Protein AF-A0A948RIC6-F1 (afdb_monomer_lite)

Secondary structure (DSSP, 8-state):
--HHHHHHHHHHTS-HHHHHHHHHHHHHHHHHHHHHHHHHH-TT--HHHHHHHHHHHHH-TTS-S-----

pLDDT: mean 89.16, std 13.46, range [48.03, 98.12]

Radius of gyration: 16.63 Å; chains: 1; bounding box: 36×28×44 Å

Sequence (70 aa):
MNTEEKYIEIMRRKSGEERLKIAMELRGLSLKMAEENIKNQNPNISSEDLKARLQERIYGFSFPFKTRNK

Structure (mmCIF, N/CA/C/O backbone):
data_AF-A0A948RIC6-F1
#
_entry.id   AF-A0A948RIC6-F1
#
loop_
_atom_site.group_PDB
_atom_site.id
_atom_site.type_symbol
_atom_site.label_atom_id
_atom_site.label_alt_id
_atom_site.label_comp_id
_atom_site.label_asym_id
_atom_site.label_entity_id
_atom_site.label_seq_id
_atom_site.pdbx_PDB_ins_code
_atom_site.Cartn_x
_atom_site.Cartn_y
_atom_site.Cartn_z
_atom_site.occupancy
_atom_site.B_iso_or_equiv
_atom_site.auth_seq_id
_atom_site.auth_comp_id
_atom_site.auth_asym_id
_atom_site.auth_atom_id
_atom_site.pdbx_PDB_model_num
ATOM 1 N N . MET A 1 1 ? -23.005 -16.038 10.377 1.00 71.00 1 MET A N 1
ATOM 2 C CA . MET A 1 1 ? -22.257 -14.791 10.151 1.00 71.00 1 MET A CA 1
ATOM 3 C C . MET A 1 1 ? -21.060 -15.086 9.261 1.00 71.00 1 MET A C 1
ATOM 5 O O . MET A 1 1 ? -20.212 -15.889 9.657 1.00 71.00 1 MET A O 1
ATOM 9 N N . ASN A 1 2 ? -21.039 -14.523 8.055 1.00 92.56 2 ASN A N 1
ATOM 10 C CA . ASN A 1 2 ? -19.951 -14.695 7.091 1.00 92.56 2 ASN A CA 1
ATOM 11 C C . ASN A 1 2 ? -18.703 -13.882 7.514 1.00 92.56 2 ASN A C 1
ATOM 13 O O . ASN A 1 2 ? -18.725 -13.134 8.496 1.00 92.56 2 ASN A O 1
ATOM 17 N N . THR A 1 3 ? -17.578 -14.080 6.825 1.00 92.62 3 THR A N 1
ATOM 18 C CA . THR A 1 3 ? -16.303 -13.426 7.174 1.00 92.62 3 THR A CA 1
ATOM 19 C C . THR A 1 3 ? -16.372 -11.901 7.052 1.00 92.62 3 THR A C 1
ATOM 21 O O . THR A 1 3 ? -15.771 -11.197 7.860 1.00 92.62 3 THR A O 1
ATOM 24 N N . GLU A 1 4 ? -17.134 -11.390 6.086 1.00 93.12 4 GLU A N 1
ATOM 25 C CA . GLU A 1 4 ? -17.319 -9.954 5.868 1.00 93.12 4 GLU A CA 1
ATOM 26 C C . GLU A 1 4 ? -18.111 -9.306 7.012 1.00 93.12 4 GLU A C 1
ATOM 28 O O . GLU A 1 4 ? -17.678 -8.312 7.591 1.00 93.12 4 GLU A O 1
ATOM 33 N N . GLU A 1 5 ? -19.219 -9.918 7.419 1.00 95.50 5 GLU A N 1
ATOM 34 C CA . GLU A 1 5 ? -20.045 -9.479 8.544 1.00 95.50 5 GLU A CA 1
ATOM 35 C C . GLU A 1 5 ? -19.237 -9.450 9.851 1.00 95.50 5 GLU A C 1
ATOM 37 O O . GLU A 1 5 ? -19.292 -8.464 10.590 1.00 95.50 5 GLU A O 1
ATOM 42 N N . LYS A 1 6 ? -18.414 -10.482 10.099 1.00 95.31 6 LYS A N 1
ATOM 43 C CA . LYS A 1 6 ? -17.484 -10.525 11.243 1.00 95.31 6 LYS A CA 1
ATOM 44 C C . LYS A 1 6 ? -16.487 -9.368 11.212 1.00 95.31 6 LYS A C 1
ATOM 46 O O . LYS A 1 6 ? -16.233 -8.743 12.240 1.00 95.31 6 LYS A O 1
ATOM 51 N N . TYR A 1 7 ? -15.913 -9.082 10.045 1.00 92.25 7 TYR A N 1
ATOM 52 C CA . TYR A 1 7 ? -14.975 -7.976 9.878 1.00 92.25 7 TYR A CA 1
ATOM 53 C C . TYR A 1 7 ? -15.644 -6.624 10.155 1.00 92.25 7 TYR A C 1
ATOM 55 O O . TYR A 1 7 ? -15.107 -5.815 10.913 1.00 92.25 7 TYR A O 1
ATOM 63 N N . ILE A 1 8 ? -16.843 -6.397 9.611 1.00 94.56 8 ILE A N 1
ATOM 64 C CA . ILE A 1 8 ? -17.610 -5.168 9.848 1.00 94.56 8 ILE A CA 1
ATOM 65 C C . ILE A 1 8 ? -17.903 -4.997 11.340 1.00 94.56 8 ILE A C 1
ATOM 67 O O . ILE A 1 8 ? -17.752 -3.895 11.871 1.00 94.56 8 ILE A O 1
ATOM 71 N N . GLU A 1 9 ? -18.285 -6.067 12.037 1.00 96.38 9 GLU A N 1
ATOM 72 C CA . GLU A 1 9 ? -18.541 -6.017 13.475 1.00 96.38 9 GLU A CA 1
ATOM 73 C C . GLU A 1 9 ? -17.283 -5.639 14.273 1.00 96.38 9 GLU A C 1
ATOM 75 O O . GLU A 1 9 ? -17.338 -4.750 15.125 1.00 96.38 9 GLU A O 1
ATOM 80 N N . ILE A 1 10 ? -16.132 -6.240 13.956 1.00 95.00 10 ILE A N 1
ATOM 81 C CA . ILE A 1 10 ? -14.842 -5.887 14.567 1.00 95.00 10 ILE A CA 1
ATOM 82 C C . ILE A 1 10 ? -14.523 -4.407 14.333 1.00 95.00 10 ILE A C 1
ATOM 84 O O . ILE A 1 10 ? -14.131 -3.706 15.266 1.00 95.00 10 ILE A O 1
ATOM 88 N N . MET A 1 11 ? -14.720 -3.912 13.111 1.00 95.12 11 MET A N 1
ATOM 89 C CA . MET A 1 11 ? -14.442 -2.516 12.772 1.00 95.12 11 MET A CA 1
ATOM 90 C C . MET A 1 11 ? -15.397 -1.542 13.469 1.00 95.12 11 MET A C 1
ATOM 92 O O . MET A 1 11 ? -14.974 -0.449 13.836 1.00 95.12 11 MET A O 1
ATOM 96 N N . ARG A 1 12 ? -16.659 -1.917 13.710 1.00 95.19 12 ARG A N 1
ATOM 97 C CA . ARG A 1 12 ? -17.622 -1.091 14.465 1.00 95.19 12 ARG A CA 1
ATOM 98 C C . ARG A 1 12 ? -17.251 -0.919 15.935 1.00 95.19 12 ARG A C 1
ATOM 100 O O . ARG A 1 12 ? -17.623 0.087 16.526 1.00 95.19 12 ARG A O 1
ATOM 107 N N . ARG A 1 13 ? -16.523 -1.876 16.515 1.00 97.12 13 ARG A N 1
ATOM 108 C CA . ARG A 1 13 ? -16.043 -1.813 17.906 1.00 97.12 13 ARG A CA 1
ATOM 109 C C . ARG A 1 13 ? -14.803 -0.925 18.079 1.00 97.12 13 ARG A C 1
ATOM 111 O O . ARG A 1 13 ? -14.382 -0.710 19.209 1.00 97.12 13 ARG A O 1
ATOM 118 N N . LYS A 1 14 ? -14.214 -0.433 16.984 1.00 96.69 14 LYS A N 1
ATOM 119 C CA . LYS A 1 14 ? -13.012 0.412 16.980 1.00 96.69 14 LYS A CA 1
ATOM 120 C C . LYS A 1 14 ? -13.350 1.897 16.944 1.00 96.69 14 LYS A C 1
ATOM 122 O O . LYS A 1 14 ? -14.352 2.309 16.356 1.00 96.69 14 LYS A O 1
ATOM 127 N N . SER A 1 15 ? -12.462 2.713 17.501 1.00 98.06 15 SER A N 1
ATOM 128 C CA . SER A 1 15 ? -12.541 4.169 17.400 1.00 98.06 15 SER A CA 1
ATOM 129 C C . SER A 1 15 ? -12.353 4.652 15.953 1.00 98.06 15 SER A C 1
ATOM 131 O O . SER A 1 15 ? -11.900 3.922 15.066 1.00 98.06 15 SER A O 1
ATOM 133 N N . GLY A 1 16 ? -12.707 5.912 15.680 1.00 96.06 16 GLY A N 1
ATOM 134 C CA . GLY A 1 16 ? -12.423 6.534 14.381 1.00 96.06 16 GLY A CA 1
ATOM 135 C C . GLY A 1 16 ? -10.928 6.533 14.040 1.00 96.06 16 GLY A C 1
ATOM 136 O O . GLY A 1 16 ? -10.558 6.210 12.914 1.00 96.06 16 GLY A O 1
ATOM 137 N N . GLU A 1 17 ? -10.081 6.820 15.027 1.00 98.12 17 GLU A N 1
ATOM 138 C CA . GLU A 1 17 ? -8.625 6.868 14.875 1.00 98.12 17 GLU A CA 1
ATOM 139 C C . GLU A 1 17 ? -8.027 5.486 14.587 1.00 98.12 17 GLU A C 1
ATOM 141 O O . GLU A 1 17 ? -7.227 5.331 13.665 1.00 98.12 17 GLU A O 1
ATOM 146 N N . GLU A 1 18 ? -8.478 4.449 15.297 1.00 97.94 18 GLU A N 1
ATOM 147 C CA . GLU A 1 18 ? -8.048 3.072 15.038 1.00 97.94 18 GLU A CA 1
ATOM 148 C C . GLU A 1 18 ? -8.428 2.618 13.626 1.00 97.94 18 GLU A C 1
ATOM 150 O O . GLU A 1 18 ? -7.629 1.984 12.933 1.00 97.94 18 GLU A O 1
ATOM 155 N N . ARG A 1 19 ? -9.641 2.959 13.172 1.00 97.50 19 ARG A N 1
ATOM 156 C CA . ARG A 1 19 ? -10.081 2.647 11.806 1.00 97.50 19 ARG A CA 1
ATOM 157 C C . ARG A 1 19 ? -9.235 3.373 10.764 1.00 97.50 19 ARG A C 1
ATOM 159 O O . ARG A 1 19 ? -8.871 2.759 9.762 1.00 97.50 19 ARG A O 1
ATOM 166 N N . LEU A 1 20 ? -8.895 4.640 11.005 1.00 96.69 20 LEU A N 1
ATOM 167 C CA . LEU A 1 20 ? -8.030 5.412 10.116 1.00 96.69 20 LEU A CA 1
ATOM 168 C C . LEU A 1 20 ? -6.627 4.800 10.034 1.00 96.69 20 LEU A C 1
ATOM 170 O O . LEU A 1 20 ? -6.114 4.612 8.933 1.00 96.69 20 LEU A O 1
ATOM 174 N N . LYS A 1 21 ? -6.041 4.416 11.173 1.00 97.75 21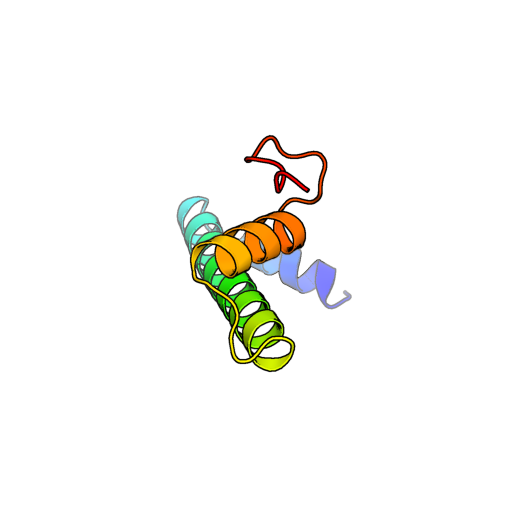 LYS A N 1
ATOM 175 C CA . LYS A 1 21 ? -4.735 3.748 11.219 1.00 97.75 21 LYS A CA 1
ATOM 176 C C . LYS A 1 21 ? -4.729 2.461 10.390 1.00 97.75 21 LYS A C 1
ATOM 178 O O . LYS A 1 21 ? -3.869 2.297 9.527 1.00 97.75 21 LYS A O 1
ATOM 183 N N . ILE A 1 22 ? -5.734 1.603 10.579 1.00 96.38 22 ILE A N 1
ATOM 184 C CA . ILE A 1 22 ? -5.892 0.361 9.804 1.00 96.38 22 ILE A CA 1
ATOM 185 C C . ILE A 1 22 ? -6.016 0.664 8.306 1.00 96.38 22 ILE A C 1
ATOM 187 O O . ILE A 1 22 ? -5.361 0.022 7.488 1.00 96.38 22 ILE A O 1
ATOM 191 N N . ALA A 1 23 ? -6.821 1.661 7.926 1.00 94.81 23 ALA A N 1
ATOM 192 C CA . ALA A 1 23 ? -6.983 2.044 6.525 1.00 94.81 23 ALA A CA 1
ATOM 193 C C . ALA A 1 23 ? -5.663 2.531 5.899 1.00 94.81 23 ALA A C 1
ATOM 195 O O . ALA A 1 23 ? -5.351 2.180 4.759 1.00 94.81 23 ALA A O 1
ATOM 196 N N . MET A 1 24 ? -4.859 3.300 6.640 1.00 96.50 24 MET A N 1
ATOM 197 C CA . MET A 1 24 ? -3.550 3.769 6.180 1.00 96.50 24 MET A CA 1
ATOM 198 C C . MET A 1 24 ? -2.549 2.620 6.007 1.00 96.50 24 MET A C 1
ATOM 200 O O . 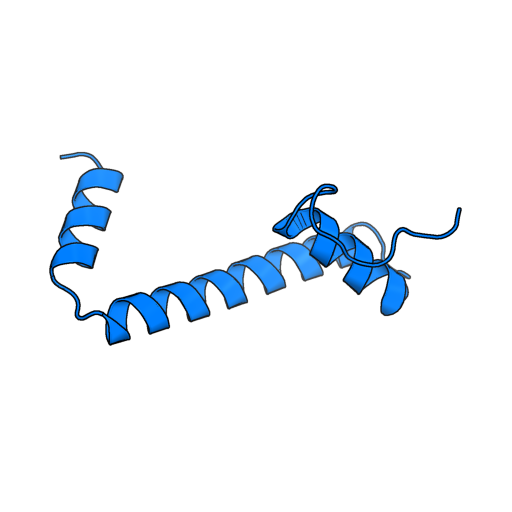MET A 1 24 ? -1.843 2.577 4.997 1.00 96.50 24 MET A O 1
ATOM 204 N N . GLU A 1 25 ? -2.517 1.671 6.944 1.00 97.50 25 GLU A N 1
ATOM 205 C CA . GLU A 1 25 ? -1.668 0.475 6.866 1.00 97.50 25 GLU A CA 1
ATOM 206 C C . GLU A 1 25 ? -2.053 -0.409 5.669 1.00 97.50 25 GLU A C 1
ATOM 208 O O . GLU A 1 25 ? -1.191 -0.775 4.864 1.00 97.50 25 GLU A O 1
ATOM 213 N N . LEU A 1 26 ? -3.353 -0.672 5.481 1.00 95.50 26 LEU A N 1
ATOM 214 C CA . LEU A 1 26 ? -3.872 -1.433 4.340 1.00 95.50 26 LEU A CA 1
ATOM 215 C C . LEU A 1 26 ? -3.565 -0.752 3.004 1.00 95.50 26 LEU A C 1
ATOM 217 O O . LEU A 1 26 ? -3.171 -1.419 2.042 1.00 95.50 26 LEU A O 1
ATOM 221 N N . ARG A 1 27 ? -3.687 0.579 2.939 1.00 94.19 27 ARG A N 1
ATOM 222 C CA . ARG A 1 27 ? -3.296 1.353 1.755 1.00 94.19 27 ARG A CA 1
ATOM 223 C C . ARG A 1 27 ? -1.807 1.188 1.464 1.00 94.19 27 ARG A C 1
ATOM 225 O O . ARG A 1 27 ? -1.438 0.961 0.315 1.00 94.19 27 ARG A O 1
ATOM 232 N N . GLY A 1 28 ? -0.958 1.297 2.484 1.00 95.31 28 GLY A N 1
ATOM 233 C CA . GLY A 1 28 ? 0.488 1.133 2.341 1.00 95.31 28 GLY A CA 1
ATOM 234 C C . GLY A 1 28 ? 0.869 -0.248 1.807 1.00 95.31 28 GLY A C 1
ATOM 235 O O . GLY A 1 28 ? 1.667 -0.347 0.876 1.00 95.31 28 GLY A O 1
ATOM 236 N N . LEU A 1 29 ? 0.258 -1.307 2.346 1.00 96.75 29 LEU A N 1
ATOM 237 C CA . LEU A 1 29 ? 0.462 -2.674 1.866 1.00 96.75 29 LEU A CA 1
ATOM 238 C C . LEU A 1 29 ? 0.013 -2.840 0.409 1.00 96.75 29 LEU A C 1
ATOM 240 O O . LEU A 1 29 ? 0.773 -3.347 -0.414 1.00 96.75 29 LEU A O 1
ATOM 244 N N . SER A 1 30 ? -1.187 -2.356 0.079 1.00 95.19 30 SER A N 1
ATOM 245 C CA . SER A 1 30 ? -1.745 -2.447 -1.276 1.00 95.19 30 SER A CA 1
ATOM 246 C C . SER A 1 30 ? -0.856 -1.749 -2.309 1.00 95.19 30 SER A C 1
ATOM 248 O O . SER A 1 30 ? -0.619 -2.291 -3.388 1.00 95.19 30 SER A O 1
ATOM 250 N N . LEU A 1 31 ? -0.309 -0.576 -1.965 1.00 95.25 31 LEU A N 1
ATOM 251 C CA . LEU A 1 31 ? 0.619 0.156 -2.829 1.00 95.25 31 LEU A CA 1
ATOM 252 C C . LEU A 1 31 ? 1.914 -0.616 -3.070 1.00 95.25 31 LEU A C 1
ATOM 254 O O . LEU A 1 31 ? 2.323 -0.745 -4.218 1.00 95.25 31 LEU A O 1
ATOM 258 N N . LYS A 1 32 ? 2.525 -1.166 -2.014 1.00 97.00 32 LYS A N 1
ATOM 259 C CA . LYS A 1 32 ? 3.757 -1.960 -2.137 1.00 97.00 32 LYS A CA 1
ATOM 260 C C . LYS A 1 32 ? 3.551 -3.185 -3.021 1.00 97.00 32 LYS A C 1
ATOM 262 O O . LYS A 1 32 ? 4.352 -3.438 -3.911 1.00 97.00 32 LYS A O 1
ATOM 267 N N . MET A 1 33 ? 2.456 -3.918 -2.819 1.00 97.19 33 MET A N 1
ATOM 268 C CA . MET A 1 33 ? 2.133 -5.084 -3.647 1.00 97.19 33 MET A CA 1
ATOM 269 C C . MET A 1 33 ? 1.960 -4.709 -5.123 1.00 97.19 33 MET A C 1
ATOM 271 O O . MET A 1 33 ? 2.454 -5.417 -6.000 1.00 97.19 33 MET A O 1
ATOM 275 N N . ALA A 1 34 ? 1.274 -3.599 -5.404 1.00 96.50 34 ALA A N 1
ATOM 276 C CA . ALA A 1 34 ? 1.098 -3.112 -6.767 1.00 96.50 34 ALA A CA 1
ATOM 277 C C . ALA A 1 34 ? 2.428 -2.661 -7.394 1.00 96.50 34 ALA A C 1
ATOM 279 O O . ALA A 1 34 ? 2.710 -3.014 -8.536 1.00 96.50 34 ALA A O 1
ATOM 280 N N . GLU A 1 35 ? 3.255 -1.926 -6.651 1.00 97.00 35 GLU A N 1
ATOM 281 C CA . GLU A 1 35 ? 4.564 -1.457 -7.108 1.00 97.00 35 GLU A CA 1
ATOM 282 C C . GLU A 1 35 ? 5.494 -2.622 -7.467 1.00 97.00 35 GLU A C 1
ATOM 284 O O . GLU A 1 35 ? 6.036 -2.655 -8.572 1.00 97.00 35 GLU A O 1
ATOM 289 N N . GLU A 1 36 ? 5.626 -3.609 -6.577 1.00 97.44 36 GLU A N 1
ATOM 290 C CA . GLU A 1 36 ? 6.447 -4.802 -6.811 1.00 97.44 36 GLU A CA 1
ATOM 291 C C . GLU A 1 36 ? 5.944 -5.609 -8.010 1.00 97.44 36 GLU A C 1
ATOM 293 O O . GLU A 1 36 ? 6.728 -6.051 -8.848 1.00 97.44 36 GLU A O 1
ATOM 298 N N . ASN A 1 37 ? 4.625 -5.751 -8.163 1.00 97.25 37 ASN A N 1
ATOM 299 C CA . ASN A 1 37 ? 4.057 -6.414 -9.331 1.00 97.25 37 ASN A CA 1
ATOM 300 C C . ASN A 1 37 ? 4.397 -5.682 -10.643 1.00 97.25 37 ASN A C 1
ATOM 302 O O . ASN A 1 37 ? 4.794 -6.330 -11.612 1.00 97.25 37 ASN A O 1
ATOM 306 N N . ILE A 1 38 ? 4.292 -4.348 -10.668 1.00 96.75 38 ILE A N 1
ATOM 307 C CA . ILE A 1 38 ? 4.620 -3.541 -11.851 1.00 96.75 38 ILE A CA 1
ATOM 308 C C . ILE A 1 38 ? 6.109 -3.657 -12.191 1.00 96.75 38 ILE A C 1
ATOM 310 O O . ILE A 1 38 ? 6.438 -3.854 -13.363 1.00 96.75 38 ILE A O 1
ATOM 314 N N . LYS A 1 39 ? 6.999 -3.572 -11.193 1.00 97.38 39 LYS A N 1
AT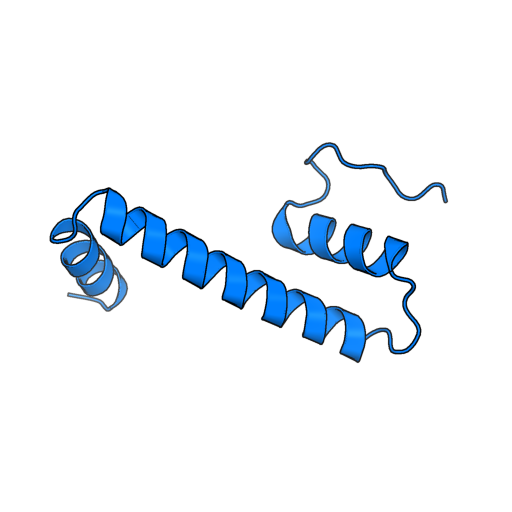OM 315 C CA . LYS A 1 39 ? 8.450 -3.744 -11.377 1.00 97.38 39 LYS A CA 1
ATOM 316 C C . LYS A 1 39 ? 8.790 -5.130 -11.917 1.00 97.38 39 LYS A C 1
ATOM 318 O O . LYS A 1 39 ? 9.522 -5.233 -12.895 1.00 97.38 39 LYS A O 1
ATOM 323 N N . ASN A 1 40 ? 8.194 -6.183 -11.356 1.00 97.62 40 ASN A N 1
ATOM 324 C CA . ASN A 1 40 ? 8.413 -7.559 -11.810 1.00 97.62 40 ASN A CA 1
ATOM 325 C C . ASN A 1 40 ? 7.990 -7.771 -13.271 1.00 97.62 40 ASN A C 1
ATOM 327 O O . ASN A 1 40 ? 8.633 -8.519 -14.000 1.00 97.62 40 ASN A O 1
ATOM 331 N N . GLN A 1 41 ? 6.930 -7.096 -13.720 1.00 96.94 41 GLN A N 1
ATOM 332 C CA . GLN A 1 41 ? 6.477 -7.145 -15.114 1.00 96.94 41 GLN A CA 1
ATOM 333 C C . GLN A 1 41 ? 7.272 -6.218 -16.048 1.00 96.94 41 GLN A C 1
ATOM 335 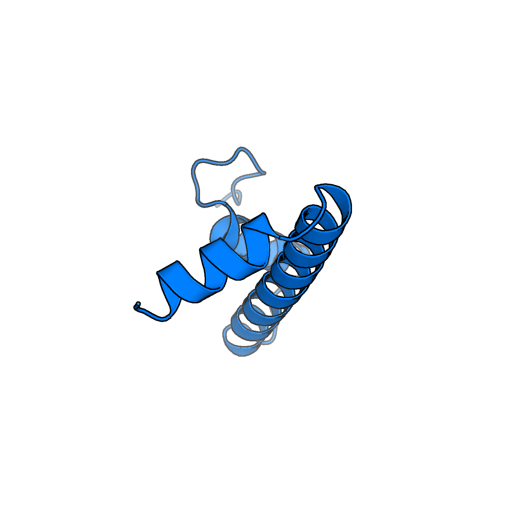O O . GLN A 1 41 ? 7.195 -6.371 -17.265 1.00 96.94 41 GLN A O 1
ATOM 340 N N . ASN A 1 42 ? 8.006 -5.237 -15.508 1.00 95.62 42 ASN A N 1
ATOM 341 C CA . ASN A 1 42 ? 8.733 -4.219 -16.268 1.00 95.62 42 ASN A CA 1
ATOM 342 C C . ASN A 1 42 ? 10.104 -3.935 -15.605 1.00 95.62 42 ASN A C 1
ATOM 344 O O . ASN A 1 42 ? 10.268 -2.879 -14.990 1.00 95.62 42 ASN A O 1
ATOM 348 N N . PRO A 1 43 ? 11.104 -4.832 -15.730 1.00 93.56 43 PRO A N 1
ATOM 349 C CA . PRO A 1 43 ? 12.343 -4.780 -14.937 1.00 93.56 43 PRO A CA 1
ATOM 350 C C . PRO A 1 43 ? 13.181 -3.496 -15.058 1.00 93.56 43 PRO A C 1
ATOM 352 O O . PRO A 1 43 ? 13.948 -3.183 -14.156 1.00 93.56 43 PRO A O 1
ATOM 355 N N . ASN A 1 44 ? 13.016 -2.736 -16.146 1.00 96.25 44 ASN A N 1
ATOM 356 C CA . ASN A 1 44 ? 13.759 -1.500 -16.427 1.00 96.25 44 ASN A CA 1
ATOM 357 C C . ASN A 1 44 ? 12.853 -0.257 -16.457 1.00 96.25 44 ASN A C 1
ATOM 359 O O . ASN A 1 44 ? 13.161 0.724 -17.134 1.00 96.25 44 ASN A O 1
ATOM 363 N N . ILE A 1 45 ? 11.688 -0.313 -15.807 1.00 96.38 45 ILE A N 1
ATOM 364 C CA . ILE A 1 45 ? 10.754 0.814 -15.781 1.00 96.38 45 ILE A CA 1
ATOM 365 C C . ILE A 1 45 ? 11.395 2.045 -15.124 1.00 96.38 45 ILE A C 1
ATOM 367 O O . ILE A 1 45 ? 12.037 1.937 -14.079 1.00 96.38 45 ILE A O 1
ATOM 371 N N . SER A 1 46 ? 11.209 3.224 -15.723 1.00 95.88 46 SER A N 1
ATOM 372 C CA . SER A 1 46 ? 11.649 4.476 -15.103 1.00 95.88 46 SER A CA 1
ATOM 373 C C . SER A 1 46 ? 10.807 4.810 -13.871 1.00 95.88 46 SER A C 1
ATOM 375 O O . SER A 1 46 ? 9.668 4.358 -13.726 1.00 95.88 46 SER A O 1
ATOM 377 N N . SER A 1 47 ? 11.341 5.649 -12.986 1.00 93.69 47 SER A N 1
ATOM 378 C CA . SER A 1 47 ? 10.608 6.152 -11.820 1.00 93.69 47 SER A CA 1
ATOM 379 C C . SER A 1 47 ? 9.307 6.858 -12.206 1.00 93.69 47 SER A C 1
ATOM 381 O O . SER A 1 47 ? 8.278 6.683 -11.550 1.00 93.69 47 SER A O 1
ATOM 383 N N . GLU A 1 48 ? 9.339 7.637 -13.284 1.00 91.94 48 GLU A N 1
ATOM 384 C CA . GLU A 1 48 ? 8.206 8.397 -13.800 1.00 91.94 48 GLU A CA 1
ATOM 385 C C . GLU A 1 48 ? 7.107 7.461 -14.309 1.00 91.94 48 GLU A C 1
ATOM 387 O O . GLU A 1 48 ? 5.939 7.622 -13.945 1.00 91.94 48 GLU A O 1
ATOM 392 N N . ASP A 1 49 ? 7.479 6.449 -15.095 1.00 92.94 49 ASP A N 1
ATOM 393 C CA . ASP A 1 49 ? 6.534 5.475 -15.638 1.00 92.94 49 ASP A CA 1
ATOM 394 C C . ASP A 1 49 ? 5.987 4.537 -14.560 1.00 92.94 49 ASP A C 1
ATOM 396 O O . ASP A 1 49 ? 4.805 4.189 -14.592 1.00 92.94 49 ASP A O 1
ATOM 400 N N . LEU A 1 50 ? 6.808 4.151 -13.580 1.00 94.69 50 LEU A N 1
ATOM 401 C CA . LEU A 1 50 ? 6.359 3.368 -12.432 1.00 94.69 50 LEU A CA 1
ATOM 402 C C . LEU A 1 50 ? 5.292 4.134 -11.652 1.00 94.69 50 LEU A C 1
ATOM 404 O O . LEU A 1 50 ? 4.243 3.575 -11.334 1.00 94.69 50 LEU A O 1
ATOM 408 N N . LYS A 1 51 ? 5.528 5.424 -11.393 1.00 91.50 51 LYS A N 1
ATOM 409 C CA . LYS A 1 51 ? 4.565 6.288 -10.708 1.00 91.50 51 LYS A CA 1
ATOM 410 C C . LYS A 1 51 ? 3.265 6.419 -11.500 1.00 91.50 51 LYS A C 1
ATOM 412 O O . LYS A 1 51 ? 2.199 6.292 -10.903 1.00 91.50 51 LYS A O 1
ATOM 417 N N . ALA A 1 52 ? 3.343 6.629 -12.814 1.00 90.31 52 ALA A N 1
ATOM 418 C CA . ALA A 1 52 ? 2.163 6.723 -13.673 1.00 90.31 52 ALA A CA 1
ATOM 419 C C . ALA A 1 52 ? 1.342 5.422 -13.656 1.00 90.31 52 ALA A C 1
ATOM 421 O O . ALA A 1 52 ? 0.136 5.457 -13.420 1.00 90.31 52 ALA A O 1
ATOM 422 N N . ARG A 1 53 ? 1.997 4.262 -13.803 1.00 92.06 53 ARG A N 1
ATOM 423 C CA . ARG A 1 53 ? 1.327 2.952 -13.754 1.00 92.06 53 ARG A CA 1
ATOM 424 C C . ARG A 1 53 ? 0.747 2.633 -12.381 1.00 92.06 53 ARG A C 1
ATOM 426 O O . ARG A 1 53 ? -0.340 2.070 -12.293 1.00 92.06 53 ARG A O 1
ATOM 433 N N . LEU A 1 54 ? 1.450 2.984 -11.305 1.00 93.19 54 LEU A N 1
ATOM 434 C CA . LEU A 1 54 ? 0.946 2.789 -9.947 1.00 93.19 54 LEU A CA 1
ATOM 435 C C . LEU A 1 54 ? -0.292 3.660 -9.700 1.00 93.19 54 LEU A C 1
ATOM 437 O O . LEU A 1 54 ? -1.262 3.193 -9.110 1.00 93.19 54 LEU A O 1
ATOM 441 N N . GLN A 1 55 ? -0.289 4.904 -10.186 1.00 89.25 55 GLN A N 1
ATOM 442 C CA . GLN A 1 55 ? -1.455 5.784 -10.115 1.00 89.25 55 GLN A CA 1
ATOM 443 C C . GLN A 1 55 ? -2.641 5.212 -10.896 1.00 89.25 55 GLN A C 1
ATOM 445 O O . GLN A 1 55 ? -3.726 5.087 -10.333 1.00 89.25 55 GLN A O 1
ATOM 450 N N . GLU A 1 56 ? -2.422 4.806 -12.145 1.00 90.19 56 GLU A N 1
ATOM 451 C CA . GLU A 1 56 ? -3.434 4.170 -12.992 1.00 90.19 56 GLU A CA 1
ATOM 452 C C . GLU A 1 56 ? -4.028 2.921 -12.324 1.00 90.19 56 GLU A C 1
ATOM 454 O O . GLU A 1 56 ? -5.245 2.757 -12.269 1.00 90.19 56 GLU A O 1
ATOM 459 N N . ARG A 1 57 ? -3.181 2.066 -11.737 1.00 90.50 57 ARG A N 1
ATOM 460 C CA . ARG A 1 57 ? -3.600 0.826 -11.074 1.00 90.50 57 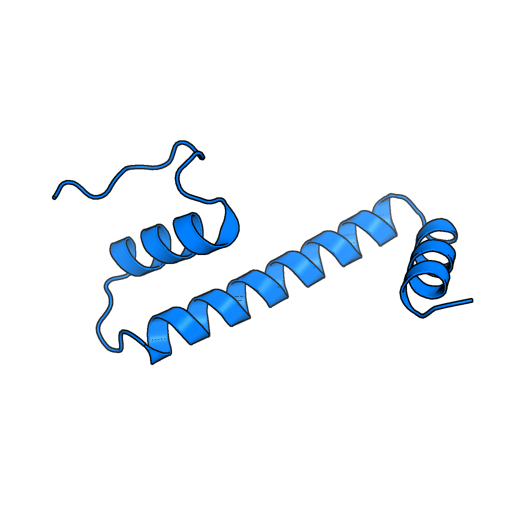ARG A CA 1
ATOM 461 C C . ARG A 1 57 ? -4.503 1.06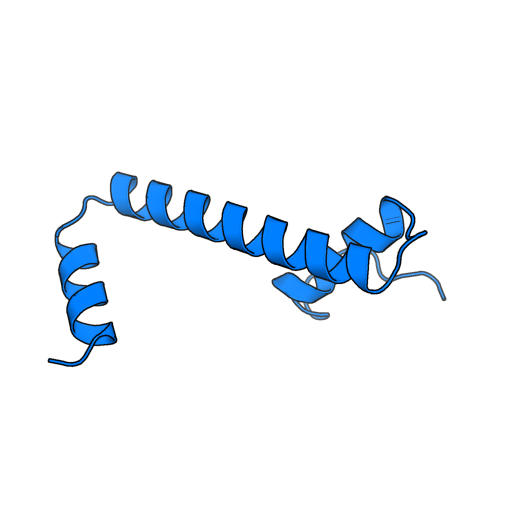5 -9.865 1.00 90.50 57 ARG A C 1
ATOM 463 O O . ARG A 1 57 ? -5.391 0.256 -9.613 1.00 90.50 57 ARG A O 1
ATOM 470 N N . ILE A 1 58 ? -4.241 2.119 -9.095 1.00 89.62 58 ILE A N 1
ATOM 471 C CA . ILE A 1 58 ? -4.915 2.373 -7.813 1.00 89.62 58 ILE A CA 1
ATOM 472 C C . ILE A 1 58 ? -6.142 3.267 -7.981 1.00 89.62 58 ILE A C 1
ATOM 474 O O . ILE A 1 58 ? -7.135 3.077 -7.283 1.00 89.62 58 ILE A O 1
ATOM 478 N N . TYR A 1 59 ? -6.074 4.242 -8.885 1.00 85.62 59 TYR A N 1
ATOM 479 C CA . TYR A 1 59 ? -7.078 5.300 -9.012 1.00 85.62 59 TYR A CA 1
ATOM 480 C C . TYR A 1 59 ? -7.847 5.255 -10.338 1.00 85.62 59 TYR A C 1
ATOM 482 O O . TYR A 1 59 ? -8.862 5.935 -10.472 1.00 85.62 59 TYR A O 1
ATOM 490 N N . GLY A 1 60 ? -7.404 4.440 -11.300 1.00 83.69 60 GLY A N 1
ATOM 491 C CA . GLY A 1 60 ? -7.988 4.363 -12.635 1.00 83.69 60 GLY A CA 1
ATOM 492 C C . GLY A 1 60 ? -7.643 5.564 -13.523 1.00 83.69 60 GLY A C 1
ATOM 493 O O . GLY A 1 60 ? -7.001 6.527 -13.106 1.00 83.69 60 GLY A O 1
ATOM 494 N N . PHE A 1 61 ? -8.092 5.504 -14.778 1.00 69.50 61 PHE A N 1
ATOM 495 C CA . PHE A 1 61 ? -7.828 6.531 -15.799 1.00 69.50 61 PHE A CA 1
ATOM 496 C C . PHE A 1 61 ? -8.656 7.811 -15.639 1.00 69.50 61 PHE A C 1
ATOM 498 O O . PHE A 1 61 ? -8.371 8.819 -16.278 1.00 69.50 61 PHE A O 1
ATOM 505 N N . SER A 1 62 ? -9.708 7.770 -14.823 1.00 65.69 62 SER A N 1
ATOM 506 C CA . SER A 1 62 ? -10.627 8.887 -14.591 1.00 65.69 62 SER A CA 1
ATOM 507 C C . SER A 1 62 ? -10.121 9.881 -13.541 1.00 65.69 62 SER A C 1
ATOM 509 O O . SER A 1 62 ? -10.766 10.905 -13.316 1.00 65.69 62 SER A O 1
ATOM 511 N N . PHE A 1 63 ? -8.980 9.608 -12.901 1.00 59.34 63 PHE A N 1
ATOM 512 C CA . PHE A 1 63 ? -8.393 10.485 -11.892 1.00 59.34 63 PHE A CA 1
ATOM 513 C C . PHE A 1 63 ? -7.349 11.426 -12.526 1.00 59.34 63 PHE A C 1
ATOM 515 O O . PHE A 1 63 ? -6.488 10.956 -13.272 1.00 59.34 63 PHE A O 1
ATOM 522 N N . PRO A 1 64 ? -7.384 12.747 -12.264 1.00 54.75 64 PRO A N 1
ATOM 523 C CA . PRO A 1 64 ? -6.611 13.726 -13.022 1.00 54.75 64 PRO A CA 1
ATOM 524 C C . PRO A 1 64 ? -5.142 13.732 -12.587 1.00 54.75 64 PRO A C 1
ATOM 526 O O . PRO A 1 64 ? -4.723 14.559 -11.781 1.00 54.75 64 PRO A O 1
ATOM 529 N N . PHE A 1 65 ? -4.327 12.836 -13.138 1.00 62.84 65 PHE A N 1
ATOM 530 C CA . PHE A 1 65 ? -2.872 12.977 -13.108 1.00 62.84 65 PHE A CA 1
ATOM 531 C C . PHE A 1 65 ? -2.287 12.759 -14.500 1.00 62.84 65 PHE A C 1
ATOM 533 O O . PHE A 1 65 ? -2.831 11.995 -15.291 1.00 62.84 65 PHE A O 1
ATOM 540 N N . LYS A 1 66 ? -1.213 13.514 -14.790 1.00 57.88 66 LYS A N 1
ATOM 541 C CA . LYS A 1 66 ? -0.566 13.667 -16.104 1.00 57.88 66 LYS A CA 1
ATOM 542 C C . LYS A 1 66 ? -0.663 12.396 -16.948 1.00 57.88 66 LYS A C 1
ATOM 544 O O . LYS A 1 66 ? 0.004 11.402 -16.672 1.00 57.88 66 LYS A O 1
ATOM 549 N N . THR A 1 67 ? -1.462 12.475 -18.005 1.00 54.06 67 THR A N 1
ATOM 550 C CA . THR A 1 67 ? -1.481 11.484 -19.073 1.00 54.06 67 THR A CA 1
ATOM 551 C C . THR A 1 67 ? -0.088 11.393 -19.681 1.00 54.06 67 THR A C 1
ATOM 553 O O . THR A 1 67 ? 0.524 12.423 -19.974 1.00 54.06 67 THR A O 1
ATOM 556 N N . ARG A 1 68 ? 0.412 10.166 -19.871 1.00 55.47 68 ARG A N 1
ATOM 557 C CA . ARG A 1 68 ? 1.561 9.895 -20.744 1.00 55.47 68 ARG A CA 1
ATOM 558 C C . ARG A 1 68 ? 1.353 10.670 -22.048 1.00 55.47 68 ARG A C 1
ATOM 560 O O . ARG A 1 68 ? 0.375 10.415 -22.749 1.00 55.47 68 ARG A O 1
ATOM 567 N N . ASN A 1 69 ? 2.249 11.605 -22.358 1.00 53.78 69 ASN A N 1
ATOM 568 C CA . ASN A 1 69 ? 2.371 12.089 -23.726 1.00 53.78 69 ASN A CA 1
ATOM 569 C C . ASN A 1 69 ? 2.823 10.874 -24.542 1.00 53.78 69 ASN A C 1
ATOM 571 O O . ASN A 1 69 ? 3.901 10.337 -24.283 1.00 53.78 69 ASN A O 1
ATOM 575 N N . LYS A 1 70 ? 1.929 10.373 -25.398 1.00 48.03 70 LYS A N 1
ATOM 576 C CA . LYS A 1 70 ? 2.265 9.369 -26.407 1.00 48.03 70 LYS A CA 1
ATOM 577 C C . LYS A 1 70 ? 3.191 9.974 -27.450 1.00 48.03 70 LYS A C 1
ATOM 579 O O . LYS A 1 70 ? 2.985 11.165 -27.772 1.00 48.03 70 LYS A O 1
#

Foldseek 3Di:
DDPVVVVVVVLVVDDPVVNVVVVVVVVVVVLVVQLVVVCVVPVPDDPVRSVVSSCCVPPNPPDDDDDPPD